Protein AF-A0A0A9EAF2-F1 (afdb_monomer_lite)

Structure (mmCIF, N/CA/C/O backbone):
data_AF-A0A0A9EAF2-F1
#
_entry.id   AF-A0A0A9EAF2-F1
#
loop_
_atom_site.group_PDB
_atom_site.id
_atom_site.type_symbol
_atom_site.label_atom_id
_atom_site.label_alt_id
_atom_site.label_comp_id
_atom_site.label_asym_id
_atom_site.label_entity_id
_atom_site.label_seq_id
_atom_site.pdbx_PDB_ins_code
_atom_site.Cartn_x
_atom_site.Cartn_y
_atom_site.Cartn_z
_atom_site.occupancy
_atom_site.B_iso_or_equiv
_atom_site.auth_seq_id
_atom_site.auth_comp_id
_atom_site.auth_asym_id
_atom_site.auth_atom_id
_atom_site.pdbx_PDB_model_num
ATOM 1 N N . MET A 1 1 ? -16.811 -10.939 3.574 1.00 62.53 1 MET A N 1
ATOM 2 C CA . MET A 1 1 ? -15.811 -9.917 3.177 1.00 62.53 1 MET A CA 1
ATOM 3 C C . MET A 1 1 ? -15.924 -8.583 3.926 1.00 62.53 1 MET A C 1
ATOM 5 O O . MET A 1 1 ? -15.018 -7.777 3.783 1.00 62.53 1 MET A O 1
ATOM 9 N N . ALA A 1 2 ? -16.962 -8.332 4.739 1.00 89.12 2 ALA A N 1
ATOM 10 C CA . ALA A 1 2 ? -17.107 -7.052 5.450 1.00 89.12 2 ALA A CA 1
ATOM 11 C C . ALA A 1 2 ? -15.928 -6.742 6.399 1.00 89.12 2 ALA A C 1
ATOM 13 O O . ALA A 1 2 ? -15.341 -5.673 6.297 1.00 89.12 2 ALA A O 1
ATOM 14 N N . THR A 1 3 ? -15.505 -7.710 7.223 1.00 94.94 3 THR A N 1
ATOM 15 C CA . THR A 1 3 ? -14.397 -7.546 8.185 1.00 94.94 3 THR A CA 1
ATOM 16 C C . THR A 1 3 ? -13.081 -7.128 7.528 1.00 94.94 3 THR A C 1
ATOM 18 O O . THR A 1 3 ? -12.414 -6.232 8.028 1.00 94.94 3 THR A O 1
ATOM 21 N N . ALA A 1 4 ? -12.739 -7.728 6.383 1.00 96.56 4 ALA A N 1
ATOM 22 C CA . ALA A 1 4 ? -11.518 -7.407 5.646 1.00 96.56 4 ALA A CA 1
ATOM 23 C C . ALA A 1 4 ? -11.484 -5.934 5.214 1.00 96.56 4 ALA A C 1
ATOM 25 O O . ALA A 1 4 ? -10.465 -5.271 5.361 1.00 96.56 4 ALA A O 1
ATOM 26 N N . LYS A 1 5 ? -12.607 -5.407 4.712 1.00 95.44 5 LYS A N 1
ATOM 27 C CA . LYS A 1 5 ? -12.720 -4.001 4.298 1.00 95.44 5 LYS A CA 1
ATOM 28 C C . LYS A 1 5 ? -12.670 -3.058 5.496 1.00 95.44 5 LYS A C 1
ATOM 30 O O . LYS A 1 5 ? -11.936 -2.079 5.459 1.00 95.44 5 LYS A O 1
ATOM 35 N N . THR A 1 6 ? -13.399 -3.376 6.566 1.00 96.12 6 THR A N 1
ATOM 36 C CA . THR A 1 6 ? -13.413 -2.558 7.787 1.00 96.12 6 THR A CA 1
ATOM 37 C C . THR A 1 6 ? -12.027 -2.462 8.418 1.00 96.12 6 THR A C 1
ATOM 39 O O . THR A 1 6 ? -11.574 -1.360 8.709 1.00 96.12 6 THR A O 1
ATOM 42 N N . ASN A 1 7 ? -11.325 -3.587 8.574 1.00 96.62 7 ASN A N 1
ATOM 43 C CA . ASN A 1 7 ? -9.971 -3.587 9.121 1.00 96.62 7 ASN A CA 1
ATOM 44 C C . ASN A 1 7 ? -9.010 -2.790 8.225 1.00 96.62 7 ASN A C 1
ATOM 46 O O . ASN A 1 7 ? -8.254 -1.976 8.745 1.00 96.62 7 ASN A O 1
ATOM 50 N N . THR A 1 8 ? -9.075 -2.957 6.894 1.00 96.06 8 THR A N 1
ATOM 51 C CA . THR A 1 8 ? -8.270 -2.154 5.953 1.00 96.06 8 THR A CA 1
ATOM 52 C C . THR A 1 8 ? -8.505 -0.657 6.138 1.00 96.06 8 THR A C 1
ATOM 54 O O . THR A 1 8 ? -7.537 0.089 6.219 1.00 96.06 8 THR A O 1
ATOM 57 N N . MET A 1 9 ? -9.762 -0.216 6.261 1.00 94.50 9 MET A N 1
ATOM 58 C CA . MET A 1 9 ? -10.075 1.200 6.492 1.00 94.50 9 MET A CA 1
ATOM 59 C C . MET A 1 9 ? -9.493 1.707 7.816 1.00 94.50 9 MET A C 1
ATOM 61 O O . MET A 1 9 ? -8.913 2.784 7.845 1.00 94.50 9 MET A O 1
ATOM 65 N N . ILE A 1 10 ? -9.586 0.928 8.899 1.00 93.88 10 ILE A N 1
ATOM 66 C CA . ILE A 1 10 ? -9.030 1.329 10.202 1.00 93.88 10 ILE A CA 1
ATOM 67 C C . ILE A 1 10 ? -7.503 1.452 10.135 1.00 93.88 10 ILE A C 1
ATOM 69 O O . ILE A 1 10 ? -6.955 2.442 10.613 1.00 93.88 10 ILE A O 1
ATOM 73 N N . TYR A 1 11 ? -6.813 0.478 9.534 1.00 93.00 11 TYR A N 1
ATOM 74 C CA . TYR A 1 11 ? -5.357 0.533 9.386 1.00 93.00 11 TYR A CA 1
ATOM 75 C C . TYR A 1 11 ? -4.914 1.695 8.490 1.00 93.00 11 TYR A C 1
ATOM 77 O O . TYR A 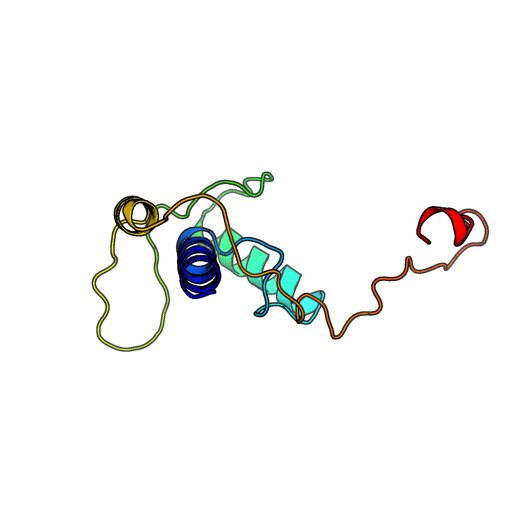1 11 ? -3.940 2.378 8.810 1.00 93.00 11 TYR A O 1
ATOM 85 N N . GLN A 1 12 ? -5.651 1.954 7.408 1.00 89.81 12 GLN A N 1
ATOM 86 C CA . GLN A 1 12 ? -5.397 3.087 6.526 1.00 89.81 12 GLN A CA 1
ATOM 87 C C . GLN A 1 12 ? -5.580 4.422 7.255 1.00 89.81 12 GLN A C 1
ATOM 89 O O . GLN A 1 12 ? -4.714 5.286 7.136 1.00 89.81 12 GLN A O 1
ATOM 94 N N . ASP A 1 13 ? -6.660 4.577 8.023 1.00 86.75 13 ASP A N 1
ATOM 95 C CA . ASP A 1 13 ? -6.918 5.791 8.796 1.00 86.75 13 ASP A CA 1
ATOM 96 C C . ASP A 1 13 ? -5.794 6.000 9.826 1.00 86.75 13 ASP A C 1
ATOM 98 O O . ASP A 1 13 ? -5.130 7.029 9.820 1.00 86.75 13 ASP A O 1
ATOM 102 N N . VAL A 1 14 ? -5.520 5.005 10.675 1.00 85.31 14 VAL A N 1
ATOM 103 C CA . VAL A 1 14 ? -4.615 5.156 11.829 1.00 85.31 14 VAL A CA 1
ATOM 104 C C . VAL A 1 14 ? -3.139 5.264 11.435 1.00 85.31 14 VAL A C 1
ATOM 106 O O . VAL A 1 14 ? -2.402 6.060 12.020 1.00 85.31 14 VAL A O 1
ATOM 109 N N . PHE A 1 15 ? -2.691 4.457 10.472 1.00 85.12 15 PHE A N 1
ATOM 110 C CA . PHE A 1 15 ? -1.267 4.331 10.146 1.00 85.12 15 PHE A CA 1
ATOM 111 C C . PHE A 1 15 ? -0.899 4.895 8.780 1.00 85.12 15 PHE A C 1
ATOM 113 O O . PHE A 1 15 ? 0.284 5.089 8.514 1.00 85.12 15 PHE A O 1
ATOM 120 N N . SER A 1 16 ? -1.873 5.105 7.888 1.00 85.62 16 SER A N 1
ATOM 121 C CA . SER A 1 16 ? -1.597 5.367 6.470 1.00 85.62 16 SER A CA 1
ATOM 122 C C . SER A 1 16 ? -0.602 4.358 5.866 1.00 85.62 16 SER A C 1
ATOM 124 O O . SER A 1 16 ? 0.280 4.719 5.086 1.00 85.62 16 SER A O 1
ATOM 126 N N . CYS A 1 17 ? -0.725 3.085 6.264 1.00 87.25 17 CYS A N 1
ATOM 127 C CA . CYS A 1 17 ? 0.220 2.019 5.938 1.00 87.25 17 CYS A CA 1
ATOM 128 C C . CYS A 1 17 ? 0.214 1.646 4.448 1.00 87.25 17 CYS A C 1
ATOM 130 O O . CYS A 1 17 ? -0.758 1.882 3.732 1.00 87.25 17 CYS A O 1
ATOM 132 N N . VAL A 1 18 ? 1.294 1.011 3.991 1.00 91.69 18 VAL A N 1
ATOM 133 C CA . VAL A 1 18 ? 1.435 0.475 2.627 1.00 91.69 18 VAL A CA 1
ATOM 134 C C . VAL A 1 18 ? 1.550 -1.057 2.657 1.00 91.69 18 VAL A C 1
ATOM 136 O O . VAL A 1 18 ? 2.045 -1.594 3.650 1.00 91.69 18 VAL A O 1
ATOM 139 N N . PRO A 1 19 ? 1.146 -1.774 1.590 1.00 93.94 19 PRO A N 1
ATOM 140 C CA . PRO A 1 19 ? 0.513 -1.272 0.361 1.00 93.94 19 PRO A CA 1
ATOM 141 C C . PRO A 1 19 ? -0.941 -0.805 0.583 1.00 93.94 19 PRO A C 1
ATOM 143 O O . PRO A 1 19 ? -1.610 -1.280 1.498 1.00 93.94 19 PRO A O 1
ATOM 146 N N . ASN A 1 20 ? -1.433 0.120 -0.251 1.00 93.69 20 ASN A N 1
ATOM 147 C CA . ASN A 1 20 ? -2.826 0.593 -0.239 1.00 93.69 20 ASN A CA 1
ATOM 148 C C . ASN A 1 20 ? -3.287 1.089 -1.624 1.00 93.69 20 ASN A C 1
ATOM 150 O O . ASN A 1 20 ? -2.465 1.455 -2.457 1.00 93.69 20 ASN A O 1
ATOM 154 N N . ASP A 1 21 ? -4.600 1.161 -1.846 1.00 95.50 21 ASP A N 1
ATOM 155 C CA . ASP A 1 21 ? -5.196 1.602 -3.122 1.00 95.50 21 ASP A CA 1
ATOM 156 C C . ASP A 1 21 ? -5.285 3.138 -3.264 1.00 95.50 21 ASP A C 1
ATOM 158 O O . ASP A 1 21 ? -6.015 3.646 -4.105 1.00 95.50 21 ASP A O 1
ATOM 162 N N . LEU A 1 22 ? -4.589 3.915 -2.423 1.00 93.62 22 LEU A N 1
ATOM 163 C CA . LEU A 1 22 ? -4.530 5.382 -2.539 1.00 93.62 22 LEU A CA 1
ATOM 164 C C . LEU A 1 22 ? -3.258 5.855 -3.254 1.00 93.62 22 LEU A C 1
ATOM 166 O O . LEU A 1 22 ? -3.166 7.014 -3.665 1.00 93.62 22 LEU A O 1
ATOM 170 N N . ILE A 1 23 ? -2.260 4.976 -3.382 1.00 94.38 23 ILE A N 1
ATOM 171 C CA . ILE A 1 23 ? -0.959 5.288 -3.971 1.00 94.38 23 ILE A CA 1
ATOM 172 C C . ILE A 1 23 ? -0.805 4.515 -5.275 1.00 94.38 23 ILE A C 1
ATOM 174 O O . ILE A 1 23 ? -0.500 3.326 -5.269 1.00 94.38 23 ILE A O 1
ATOM 178 N N . HIS A 1 24 ? -0.947 5.208 -6.401 1.00 96.69 24 HIS A N 1
ATOM 179 C CA . HIS A 1 24 ? -0.879 4.599 -7.730 1.00 96.69 24 HIS A CA 1
ATOM 180 C C . HIS A 1 24 ? 0.482 4.785 -8.415 1.00 96.69 24 HIS A C 1
ATOM 182 O O . HIS A 1 24 ? 0.776 4.071 -9.370 1.00 96.69 24 HIS A O 1
ATOM 188 N N . SER A 1 25 ? 1.331 5.704 -7.933 1.00 95.94 25 SER A N 1
ATOM 189 C CA . SER A 1 25 ? 2.646 6.010 -8.524 1.00 95.94 25 SER A CA 1
ATOM 190 C C . SER A 1 25 ? 3.760 6.218 -7.489 1.00 95.94 25 SER A C 1
ATOM 192 O O . SER A 1 25 ? 3.514 6.559 -6.328 1.00 95.94 25 SER A O 1
ATOM 194 N N . ARG A 1 26 ? 5.024 6.101 -7.924 1.00 92.62 26 ARG A N 1
ATOM 195 C CA . ARG A 1 26 ? 6.224 6.388 -7.112 1.00 92.62 26 ARG A CA 1
ATOM 196 C C . ARG A 1 26 ? 6.255 7.843 -6.643 1.00 92.62 26 ARG A C 1
ATOM 198 O O . ARG A 1 26 ? 6.789 8.130 -5.574 1.00 92.62 26 ARG A O 1
ATOM 205 N N . VAL A 1 27 ? 5.721 8.770 -7.443 1.00 92.94 27 VAL A N 1
ATOM 206 C CA . VAL A 1 27 ? 5.626 10.195 -7.080 1.00 92.94 27 VAL A CA 1
ATOM 207 C C . VAL A 1 27 ? 4.666 10.376 -5.907 1.00 92.94 27 VAL A C 1
ATOM 209 O O . VAL A 1 27 ? 5.057 10.976 -4.907 1.00 92.94 27 VAL A O 1
ATOM 212 N N . GLN A 1 28 ? 3.459 9.809 -6.002 1.00 92.25 28 GLN A N 1
ATOM 213 C CA . GLN A 1 28 ? 2.464 9.850 -4.926 1.00 92.25 28 GLN 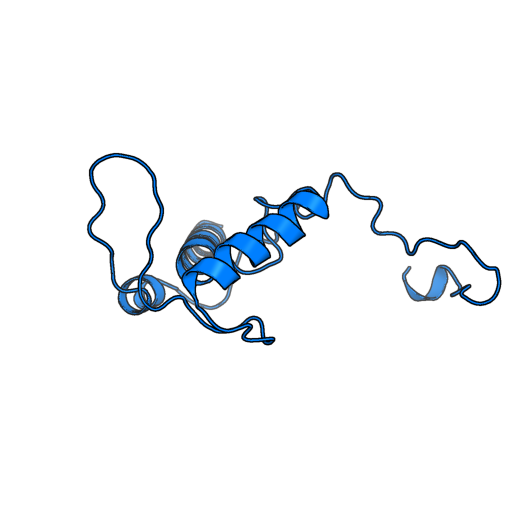A CA 1
ATOM 214 C C . GLN A 1 28 ? 2.985 9.190 -3.650 1.00 92.25 28 GLN A C 1
ATOM 216 O O . GLN A 1 28 ? 2.822 9.755 -2.573 1.00 92.25 28 GLN A O 1
ATOM 221 N N . PHE A 1 29 ? 3.686 8.057 -3.778 1.00 90.62 29 PHE A N 1
ATOM 222 C CA . PHE A 1 29 ? 4.341 7.398 -2.651 1.00 90.62 29 PHE A CA 1
ATOM 223 C C . PHE A 1 29 ? 5.305 8.363 -1.948 1.00 90.62 29 PHE A C 1
ATOM 225 O O . PHE A 1 29 ? 5.149 8.653 -0.771 1.00 90.62 29 PHE A O 1
ATOM 232 N N . ARG A 1 30 ? 6.263 8.971 -2.662 1.00 87.69 30 ARG A N 1
ATOM 233 C CA . ARG A 1 30 ? 7.200 9.929 -2.037 1.00 87.69 30 ARG A CA 1
ATOM 234 C C . ARG A 1 30 ? 6.493 11.124 -1.390 1.00 87.69 30 ARG A C 1
ATOM 236 O O . ARG A 1 30 ? 6.924 11.579 -0.333 1.00 87.69 30 ARG A O 1
ATOM 243 N N . GLN A 1 31 ? 5.431 11.632 -2.016 1.00 85.81 31 GLN A N 1
ATOM 244 C CA . GLN A 1 31 ? 4.650 12.750 -1.487 1.00 85.81 31 GLN A CA 1
ATOM 245 C C . GLN A 1 31 ? 3.917 12.385 -0.192 1.00 85.81 31 GLN A C 1
ATOM 247 O O . GLN A 1 31 ? 3.943 13.184 0.743 1.00 85.81 31 GLN A O 1
ATOM 252 N N . SER A 1 32 ? 3.329 11.187 -0.095 1.00 81.56 32 SER A N 1
ATOM 253 C CA . SER A 1 32 ? 2.646 10.750 1.129 1.00 81.56 32 SER A CA 1
ATOM 254 C C . SER A 1 32 ? 3.615 10.659 2.313 1.00 81.56 32 SER A C 1
ATOM 256 O O . SER A 1 32 ? 3.279 11.093 3.413 1.00 81.56 32 SER A O 1
ATOM 258 N N . PHE A 1 33 ? 4.853 10.202 2.088 1.00 75.31 33 PHE A N 1
ATOM 259 C CA . PHE A 1 33 ? 5.889 10.178 3.132 1.00 75.31 33 PHE A CA 1
ATOM 260 C C . PHE A 1 33 ? 6.410 11.562 3.515 1.00 75.31 33 PHE A C 1
ATOM 262 O O . PHE A 1 33 ? 6.717 11.783 4.685 1.00 75.31 33 PHE A O 1
ATOM 269 N N . ALA A 1 34 ? 6.520 12.494 2.565 1.00 76.75 34 ALA A N 1
ATOM 270 C CA . ALA A 1 34 ? 6.905 13.871 2.875 1.00 76.75 34 ALA A CA 1
ATOM 271 C C . ALA A 1 34 ? 5.861 14.532 3.789 1.00 76.75 34 ALA A C 1
ATOM 273 O O . ALA A 1 34 ? 6.207 15.043 4.849 1.00 76.75 34 ALA A O 1
ATOM 274 N N . GLN A 1 35 ? 4.577 14.397 3.442 1.00 70.31 35 GLN A N 1
ATOM 275 C CA . GLN A 1 35 ? 3.472 14.911 4.254 1.00 70.31 35 GLN A CA 1
ATOM 276 C C . GLN A 1 35 ? 3.425 14.276 5.651 1.00 70.31 35 GLN A C 1
ATOM 278 O O . GLN A 1 35 ? 3.115 14.959 6.624 1.00 70.31 35 GLN A O 1
ATOM 283 N N . LEU A 1 36 ? 3.744 12.983 5.767 1.00 66.81 36 LEU A N 1
ATOM 284 C CA . LEU A 1 36 ? 3.816 12.295 7.056 1.00 66.81 36 LEU A CA 1
ATOM 285 C C . LEU A 1 36 ? 5.009 12.775 7.899 1.00 66.81 36 LEU A C 1
ATOM 287 O O . LEU A 1 36 ? 4.854 13.053 9.087 1.00 66.81 36 LEU A O 1
ATOM 291 N N . ARG A 1 37 ? 6.190 12.926 7.285 1.00 66.19 37 ARG A N 1
ATOM 292 C CA . ARG A 1 37 ? 7.387 13.471 7.945 1.00 66.19 37 ARG A CA 1
ATOM 293 C C . ARG A 1 37 ? 7.148 14.862 8.514 1.00 66.19 37 ARG A C 1
ATOM 295 O O . ARG A 1 37 ? 7.552 15.116 9.645 1.00 66.19 37 ARG A O 1
ATOM 302 N N . ASP A 1 38 ? 6.508 15.736 7.744 1.00 65.31 38 ASP A N 1
ATOM 303 C CA . ASP A 1 38 ? 6.240 17.114 8.160 1.00 65.31 38 ASP A CA 1
ATOM 304 C C . ASP A 1 38 ? 5.302 17.166 9.377 1.00 65.31 38 ASP A C 1
ATOM 306 O O . ASP A 1 38 ? 5.415 18.065 10.207 1.00 65.31 38 ASP A O 1
ATOM 310 N N . LYS A 1 39 ? 4.417 16.170 9.523 1.00 64.44 39 LYS A N 1
ATOM 311 C CA . LYS A 1 39 ? 3.500 16.045 10.666 1.00 64.44 39 LYS A CA 1
ATOM 312 C C . LYS A 1 39 ? 4.134 15.398 11.902 1.00 64.44 39 LYS A C 1
ATOM 314 O O . LYS A 1 39 ? 3.761 15.756 13.013 1.00 64.44 39 LYS A O 1
ATOM 319 N N . ILE A 1 40 ? 5.055 14.446 11.728 1.00 61.94 40 ILE A N 1
ATOM 320 C CA . ILE A 1 40 ? 5.593 13.610 12.823 1.00 61.94 40 ILE A CA 1
ATOM 321 C C . ILE A 1 40 ? 6.970 14.098 13.322 1.00 61.94 40 ILE A C 1
ATOM 323 O O . ILE A 1 40 ? 7.421 13.699 14.393 1.00 61.94 40 ILE A O 1
ATOM 327 N N . GLY A 1 41 ? 7.655 14.996 12.602 1.00 52.75 41 GLY A N 1
ATOM 328 C CA . GLY A 1 41 ? 8.888 15.660 13.063 1.00 52.75 41 GLY A CA 1
ATOM 329 C C . GLY A 1 41 ? 10.143 14.771 13.120 1.00 52.75 41 GLY A C 1
ATOM 330 O O . GLY A 1 41 ? 11.261 15.285 13.157 1.00 52.75 41 GLY A O 1
ATOM 331 N N . HIS A 1 42 ? 9.989 13.446 13.042 1.00 52.59 42 HIS A N 1
ATOM 332 C CA . HIS A 1 42 ? 11.073 12.472 12.956 1.00 52.59 42 HIS A CA 1
ATOM 333 C C . HIS A 1 42 ? 10.812 11.453 11.842 1.00 52.59 42 HIS A C 1
ATOM 335 O O . HIS A 1 42 ? 9.688 11.002 11.627 1.00 52.59 42 HIS A O 1
ATOM 341 N N . THR A 1 43 ? 11.867 11.071 11.118 1.00 46.00 43 THR A N 1
ATOM 342 C CA . THR A 1 43 ? 11.832 9.929 10.199 1.00 46.00 43 THR A CA 1
ATOM 343 C C . THR A 1 43 ? 11.887 8.654 11.022 1.00 46.00 43 THR A C 1
ATOM 345 O O . THR A 1 43 ? 12.972 8.107 11.227 1.00 46.00 43 THR A O 1
ATOM 348 N N . THR A 1 44 ? 10.753 8.172 11.522 1.00 46.78 44 THR A N 1
ATOM 349 C CA . THR A 1 44 ? 10.713 6.795 12.015 1.00 46.78 44 THR A CA 1
ATOM 350 C C . THR A 1 44 ? 10.791 5.891 10.793 1.00 46.78 44 THR A C 1
ATOM 352 O O . THR A 1 44 ? 9.813 5.645 10.097 1.00 46.78 44 THR A O 1
ATOM 355 N N . ILE A 1 45 ? 12.016 5.473 10.501 1.00 46.38 45 ILE A N 1
ATOM 356 C CA . ILE A 1 45 ? 12.453 4.547 9.449 1.00 46.38 45 ILE A CA 1
ATOM 357 C C . ILE A 1 45 ? 11.931 3.116 9.661 1.00 46.38 45 ILE A C 1
ATOM 359 O O . ILE A 1 45 ? 12.508 2.167 9.144 1.00 46.38 45 ILE A O 1
ATOM 363 N N . ASP A 1 46 ? 10.824 2.950 10.379 1.00 49.19 46 ASP A N 1
ATOM 364 C CA . ASP A 1 46 ? 10.163 1.664 10.511 1.00 49.19 46 ASP A CA 1
ATOM 365 C C . ASP A 1 46 ? 8.646 1.861 10.507 1.00 49.19 46 ASP A C 1
ATOM 367 O O . ASP A 1 46 ? 8.092 2.653 11.272 1.00 49.19 46 ASP A O 1
ATOM 371 N N . LEU A 1 47 ? 7.992 1.176 9.573 1.00 52.81 47 LEU A N 1
ATOM 372 C CA . LEU A 1 47 ? 6.638 1.397 9.050 1.00 52.81 47 LEU A CA 1
ATOM 373 C C . LEU A 1 47 ? 5.485 1.128 10.049 1.00 52.81 47 LEU A C 1
ATOM 375 O O . LEU A 1 47 ? 4.354 0.886 9.635 1.00 52.81 47 LEU A O 1
ATOM 379 N N . GLY A 1 48 ? 5.746 1.134 11.357 1.00 51.59 48 GLY A N 1
ATOM 380 C CA . GLY A 1 48 ? 4.834 0.606 12.377 1.00 51.59 48 GLY A CA 1
ATOM 381 C C . GLY A 1 48 ? 4.276 1.604 13.393 1.00 51.59 48 GLY A C 1
ATOM 382 O O . GLY A 1 48 ? 3.613 1.168 14.332 1.00 51.59 48 GLY A O 1
ATOM 383 N N . VAL A 1 49 ? 4.540 2.910 13.275 1.00 57.38 49 VAL A N 1
ATOM 384 C CA . VAL A 1 49 ? 4.162 3.881 14.323 1.00 57.38 49 VAL A CA 1
ATOM 385 C C . VAL A 1 49 ? 2.932 4.696 13.917 1.00 57.38 49 VAL A C 1
ATOM 387 O O . VAL A 1 49 ? 2.965 5.427 12.931 1.00 57.38 49 VAL A O 1
ATOM 390 N N . ALA A 1 50 ? 1.846 4.563 14.688 1.00 54.16 50 ALA A N 1
ATOM 391 C CA . ALA A 1 50 ? 0.624 5.356 14.536 1.00 54.16 50 ALA A CA 1
ATOM 392 C C . ALA A 1 50 ? 0.891 6.839 14.828 1.00 54.16 50 ALA A C 1
ATOM 394 O O . ALA A 1 50 ? 1.624 7.168 15.763 1.00 54.16 50 ALA A O 1
ATOM 395 N N . GLN A 1 51 ? 0.250 7.736 14.075 1.00 55.56 51 GLN A N 1
ATOM 396 C CA . GLN A 1 51 ? 0.251 9.163 14.396 1.00 55.56 51 GLN A CA 1
ATOM 397 C C . GLN A 1 51 ? -0.537 9.385 15.698 1.00 55.56 51 GLN A C 1
ATOM 399 O O . GLN A 1 51 ? -1.662 8.914 15.806 1.00 55.56 51 GLN A O 1
ATOM 404 N N . GLU A 1 52 ? 0.021 10.124 16.664 1.00 53.59 52 GLU A N 1
ATOM 405 C CA . GLU A 1 52 ? -0.600 10.360 17.986 1.00 53.59 52 GLU A CA 1
ATOM 406 C C . GLU A 1 52 ? -1.942 11.115 17.893 1.00 53.59 52 GLU A C 1
ATOM 408 O O . GLU A 1 52 ? -2.807 10.980 18.752 1.00 53.59 52 GLU A O 1
ATOM 413 N N . LYS A 1 53 ? -2.156 11.879 16.814 1.00 54.84 53 LYS A N 1
ATOM 414 C CA . LYS A 1 53 ? -3.383 12.648 16.595 1.00 54.84 53 LYS A CA 1
ATOM 415 C C . LYS A 1 53 ? -3.757 12.680 15.118 1.00 54.84 53 LY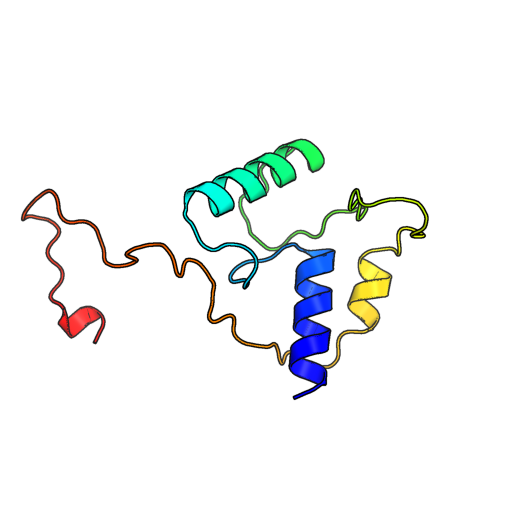S A C 1
ATOM 417 O O . LYS A 1 53 ? -3.077 13.325 14.326 1.00 54.84 53 LYS A O 1
ATOM 422 N N . LEU A 1 54 ? -4.824 11.977 14.744 1.00 50.75 54 LEU A N 1
ATOM 423 C CA . LEU A 1 54 ? -5.336 11.898 13.374 1.00 50.75 54 LEU A CA 1
ATOM 424 C C . LEU A 1 54 ? -5.903 13.259 12.923 1.00 50.75 54 LEU A C 1
ATOM 426 O O . LEU A 1 54 ? -7.059 13.571 13.195 1.00 50.75 54 LEU A O 1
ATOM 430 N N . GLU A 1 55 ? -5.107 14.077 12.234 1.00 44.38 55 GLU A N 1
ATOM 431 C CA . GLU A 1 55 ? -5.603 15.293 11.572 1.00 44.38 55 GLU A CA 1
ATOM 432 C C . GLU A 1 55 ? -5.683 15.069 10.055 1.00 44.38 55 GLU A C 1
ATOM 434 O O . GLU A 1 55 ? -4.739 15.318 9.290 1.00 44.38 55 GLU A O 1
ATOM 439 N N . THR A 1 56 ? -6.834 14.553 9.621 1.00 41.75 56 THR A N 1
ATOM 440 C CA . THR A 1 56 ? -7.288 14.610 8.229 1.00 41.75 56 THR A CA 1
ATOM 441 C C . THR A 1 56 ? -7.975 15.951 7.998 1.00 41.75 56 THR A C 1
ATOM 443 O O . THR A 1 56 ? -9.070 16.185 8.502 1.00 41.75 56 THR A O 1
ATOM 446 N N . TYR A 1 57 ? -7.337 16.834 7.229 1.00 42.03 57 TYR A N 1
ATOM 447 C CA . TYR A 1 57 ? -7.987 18.034 6.705 1.00 42.03 57 TYR A CA 1
ATOM 448 C C . TYR A 1 57 ? -8.971 17.625 5.602 1.00 42.03 57 TYR A C 1
ATOM 450 O O . TYR A 1 57 ? -8.587 17.487 4.444 1.00 42.03 57 TYR A O 1
ATOM 458 N N . GLN A 1 58 ? -10.232 17.428 5.982 1.00 37.06 58 GLN A N 1
ATOM 459 C CA . GLN A 1 58 ? -11.391 17.752 5.155 1.00 37.06 58 GLN A CA 1
ATOM 460 C C . GLN A 1 58 ? -12.472 18.344 6.066 1.00 37.06 58 GLN A C 1
ATOM 462 O O . GLN A 1 58 ? -12.844 17.751 7.073 1.00 37.06 58 GLN A O 1
ATOM 467 N N . ASP A 1 59 ? -12.876 19.552 5.693 1.00 36.12 59 ASP A N 1
ATOM 468 C CA . ASP A 1 59 ? -14.100 20.287 6.007 1.00 36.12 59 ASP A CA 1
ATOM 469 C C . ASP A 1 59 ? -14.976 19.815 7.196 1.00 36.12 59 ASP A C 1
ATOM 471 O O . ASP A 1 59 ? -15.723 18.841 7.126 1.00 36.12 59 ASP A O 1
ATOM 475 N N . GLY A 1 60 ? -14.957 20.613 8.266 1.00 37.28 60 GLY A N 1
ATOM 476 C CA . GLY A 1 60 ? -16.189 21.033 8.943 1.00 37.28 60 GLY A CA 1
ATOM 477 C C . GLY A 1 60 ? -16.646 20.293 10.198 1.00 37.28 60 GLY A C 1
ATOM 478 O O . GLY A 1 60 ? -17.136 20.957 11.108 1.00 37.28 60 GLY A O 1
ATOM 479 N N . ASP A 1 61 ? -16.498 18.976 10.311 1.00 39.78 61 ASP A N 1
ATOM 480 C CA . ASP A 1 61 ? -17.007 18.258 11.491 1.00 39.78 61 ASP A CA 1
ATOM 481 C C . ASP A 1 61 ? -16.373 16.879 11.601 1.00 39.78 61 ASP A C 1
ATOM 483 O O . ASP A 1 61 ? -16.821 15.968 10.923 1.00 39.78 61 ASP A O 1
ATOM 487 N N . LEU A 1 62 ? -15.331 16.697 12.418 1.00 42.69 62 LEU A N 1
ATOM 488 C CA . LEU A 1 62 ? -14.883 15.356 12.807 1.00 42.69 62 LEU A CA 1
ATOM 489 C C . LEU A 1 62 ? -14.040 15.434 14.080 1.00 42.69 62 LEU A C 1
ATOM 491 O O . LEU A 1 62 ? -12.856 15.763 14.089 1.00 42.69 62 LEU A O 1
ATOM 495 N N . LYS A 1 63 ? -14.710 15.112 15.185 1.00 48.69 63 LYS A N 1
ATOM 496 C CA . LYS A 1 63 ? -14.142 14.767 16.487 1.00 48.69 63 LYS A CA 1
ATOM 497 C C . LYS A 1 63 ? -12.969 13.804 16.260 1.00 48.69 63 LYS A C 1
ATOM 499 O O . LYS A 1 63 ? -13.200 12.657 15.888 1.00 48.69 63 LYS A O 1
ATOM 504 N N . GLY A 1 64 ? -11.734 14.277 16.434 1.00 56.50 64 GLY A N 1
ATOM 505 C CA . GLY A 1 64 ? -10.538 13.444 16.326 1.00 56.50 64 GLY A CA 1
ATOM 506 C C . GLY A 1 64 ? -10.642 12.299 17.324 1.00 56.50 64 GLY A C 1
ATOM 507 O O . GLY A 1 64 ? -10.438 12.498 18.518 1.00 56.50 64 GLY A O 1
ATOM 508 N N . THR A 1 65 ? -11.064 11.127 16.854 1.00 65.00 65 THR A N 1
ATOM 509 C CA . THR A 1 65 ? -11.068 9.914 17.666 1.00 65.00 65 THR A CA 1
ATOM 510 C C . THR A 1 65 ? -9.629 9.518 17.904 1.00 65.00 65 THR A C 1
ATOM 512 O O . THR A 1 65 ? -8.842 9.498 16.954 1.00 65.00 65 THR A O 1
ATOM 515 N N . ASP A 1 66 ? -9.308 9.206 19.155 1.00 82.19 66 ASP A N 1
ATOM 516 C CA . ASP A 1 66 ? -7.996 8.700 19.513 1.00 82.19 66 ASP A CA 1
ATOM 517 C C . ASP A 1 66 ? -7.657 7.479 18.630 1.00 82.19 66 ASP A C 1
ATOM 519 O O . ASP A 1 66 ? -8.517 6.609 18.418 1.00 82.19 66 ASP A O 1
ATOM 523 N N . PRO A 1 67 ? -6.443 7.406 18.061 1.00 83.00 67 PRO A N 1
ATOM 524 C CA . PRO A 1 67 ? -6.031 6.284 17.227 1.00 83.00 67 PRO A CA 1
ATOM 525 C C . PRO A 1 67 ? -6.245 4.925 17.906 1.00 83.00 67 PRO A C 1
ATOM 527 O O . PRO A 1 67 ? -6.623 3.960 17.241 1.00 83.00 67 PRO A O 1
ATOM 530 N N . MET A 1 68 ? -6.065 4.842 19.228 1.00 86.75 68 MET A N 1
ATOM 531 C CA . MET A 1 68 ? -6.255 3.606 19.982 1.00 86.75 68 MET A CA 1
ATOM 532 C C . MET A 1 68 ? -7.728 3.199 20.052 1.00 86.75 68 MET A C 1
ATOM 534 O O . MET A 1 68 ? -8.037 2.018 19.893 1.00 86.75 68 MET A O 1
ATOM 538 N N . ASP A 1 69 ? -8.647 4.155 20.202 1.00 89.62 69 ASP A N 1
ATOM 539 C CA . ASP A 1 69 ? -10.094 3.891 20.176 1.00 89.62 69 ASP A CA 1
ATOM 540 C C . ASP A 1 69 ? -10.534 3.332 18.816 1.00 89.62 69 ASP A C 1
ATOM 542 O O . ASP A 1 69 ? -11.340 2.402 18.734 1.00 89.62 69 ASP A O 1
ATOM 546 N N . ARG A 1 70 ? -9.956 3.853 17.725 1.00 87.25 70 ARG A N 1
ATOM 547 C CA . ARG A 1 70 ? -10.169 3.311 16.376 1.00 87.25 70 ARG A CA 1
ATOM 548 C C . ARG A 1 70 ? -9.651 1.879 16.252 1.00 87.25 70 ARG A C 1
ATOM 550 O O . ARG A 1 70 ? -10.341 1.041 15.672 1.00 87.25 70 ARG A O 1
ATOM 557 N N . LEU A 1 71 ? -8.480 1.577 16.816 1.00 91.50 71 LEU A N 1
ATOM 558 C CA . LEU A 1 71 ? -7.885 0.237 16.770 1.00 91.50 71 LEU A CA 1
ATOM 559 C C . LEU A 1 71 ? -8.690 -0.813 17.545 1.00 91.50 71 LEU A C 1
ATOM 561 O O . LEU A 1 71 ? -8.715 -1.972 17.134 1.00 91.50 71 LEU A O 1
ATOM 565 N N . GLN A 1 72 ? -9.410 -0.428 18.603 1.00 93.81 72 GLN A N 1
ATOM 566 C CA . GLN A 1 72 ? -10.284 -1.348 19.348 1.00 93.81 72 GLN A CA 1
ATOM 567 C C . GLN A 1 72 ? -11.418 -1.943 18.492 1.00 93.81 72 GLN A C 1
ATOM 569 O O . GLN A 1 72 ? -11.978 -2.985 18.841 1.00 93.81 72 GLN A O 1
ATOM 574 N N . LEU A 1 73 ? -11.758 -1.310 17.363 1.00 93.31 73 LEU A N 1
ATOM 575 C CA . LEU A 1 73 ? -12.787 -1.789 16.438 1.00 93.31 73 LEU A CA 1
ATOM 576 C C . LEU A 1 73 ? -12.299 -2.920 15.519 1.00 93.31 73 LEU A C 1
ATOM 578 O O . LEU A 1 73 ? -13.126 -3.604 14.909 1.00 93.31 73 LEU A O 1
ATOM 582 N N . VAL A 1 74 ? -10.983 -3.137 15.416 1.00 95.88 74 VAL A N 1
ATOM 583 C CA . VAL A 1 74 ? -10.400 -4.193 14.579 1.00 95.88 74 VAL A CA 1
ATOM 584 C C . VAL A 1 74 ? -10.798 -5.568 15.116 1.00 95.88 74 VAL A C 1
ATOM 586 O O . VAL A 1 74 ? -10.726 -5.852 16.313 1.00 95.88 74 VAL A O 1
ATOM 589 N N . ARG A 1 75 ? -11.214 -6.463 14.214 1.00 96.62 75 ARG A N 1
ATOM 590 C CA . ARG A 1 75 ? -11.557 -7.852 14.555 1.00 96.62 75 ARG A CA 1
ATOM 591 C C . ARG A 1 75 ? -10.721 -8.824 13.734 1.00 96.62 75 ARG A C 1
ATOM 593 O O . ARG A 1 75 ? -10.869 -8.904 12.514 1.00 96.62 75 ARG A O 1
ATOM 600 N N . GLY A 1 76 ? -9.877 -9.596 14.419 1.00 96.50 76 GLY A N 1
ATOM 601 C CA . GLY A 1 76 ? -8.908 -10.487 13.780 1.00 96.50 76 GLY A CA 1
ATOM 602 C C . GLY A 1 76 ? -7.856 -9.714 12.980 1.00 96.50 76 GLY A C 1
ATOM 603 O O . GLY A 1 76 ? -7.642 -8.530 13.213 1.00 96.50 76 GLY A O 1
ATOM 604 N N . HIS A 1 77 ? -7.217 -10.388 12.023 1.00 95.88 77 HIS A N 1
ATOM 605 C CA . HIS A 1 77 ? -6.119 -9.817 11.225 1.00 95.88 77 HIS A CA 1
ATOM 606 C C . HIS A 1 77 ? -6.401 -9.803 9.720 1.00 95.88 77 HIS A C 1
ATOM 608 O O . HIS A 1 77 ? -5.536 -9.456 8.923 1.00 95.88 77 HIS A O 1
ATOM 614 N N . LEU A 1 78 ? -7.607 -10.208 9.311 1.00 97.44 78 LEU A N 1
ATOM 615 C CA . LEU A 1 78 ? -7.967 -10.235 7.901 1.00 97.44 78 LEU A CA 1
ATOM 616 C C . LEU A 1 78 ? -8.128 -8.805 7.380 1.00 97.44 78 LEU A C 1
ATOM 618 O O . LEU A 1 78 ? -8.880 -8.022 7.960 1.00 97.44 78 LEU A O 1
ATOM 622 N N . VAL A 1 79 ? -7.473 -8.509 6.263 1.00 97.00 79 VAL A N 1
ATOM 623 C CA . VAL A 1 79 ? -7.536 -7.234 5.541 1.00 97.00 79 VAL A CA 1
ATOM 624 C C . VAL A 1 79 ? -7.771 -7.498 4.054 1.00 97.00 79 VAL A C 1
ATOM 626 O O . VAL A 1 79 ? -7.513 -8.595 3.557 1.00 97.00 79 VAL A O 1
ATOM 629 N N . SER A 1 80 ? -8.314 -6.510 3.351 1.00 97.19 80 SER A N 1
ATOM 630 C CA . SER A 1 80 ? -8.422 -6.536 1.890 1.00 97.19 80 SER A CA 1
ATOM 631 C C . SER A 1 80 ? -7.043 -6.330 1.276 1.00 97.19 80 SER A C 1
ATOM 633 O O . SER A 1 80 ? -6.315 -5.432 1.694 1.00 97.19 80 SER A O 1
ATOM 635 N N . PHE A 1 81 ? -6.694 -7.165 0.300 1.00 97.19 81 PHE A N 1
ATOM 636 C CA . PHE A 1 81 ? -5.451 -7.018 -0.445 1.00 97.19 81 PHE A CA 1
ATOM 637 C C . PHE A 1 81 ? -5.607 -5.888 -1.479 1.00 97.19 81 PHE A C 1
ATOM 639 O O . PHE A 1 81 ? -6.554 -5.960 -2.268 1.00 97.19 81 PHE A O 1
ATOM 646 N N . PRO A 1 82 ? -4.733 -4.868 -1.477 1.00 96.38 82 PRO A N 1
ATOM 647 C CA . PRO A 1 82 ? -4.816 -3.748 -2.411 1.00 96.38 82 PRO A CA 1
ATOM 648 C C . PRO A 1 82 ? -4.382 -4.183 -3.813 1.00 96.38 82 PRO A C 1
ATOM 650 O O . PRO A 1 82 ? -3.348 -4.834 -3.976 1.00 96.38 82 PRO A O 1
ATOM 653 N N . LEU A 1 83 ? -5.178 -3.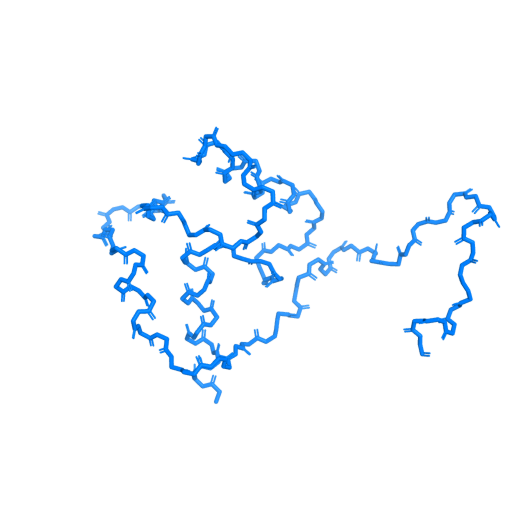838 -4.822 1.00 97.06 83 LEU A N 1
ATOM 654 C CA . LEU A 1 83 ? -4.936 -4.199 -6.225 1.00 97.06 83 LEU A CA 1
ATOM 655 C C . LEU A 1 83 ? -4.464 -3.012 -7.069 1.00 97.06 83 LEU A C 1
ATOM 657 O O . LEU A 1 83 ? -3.858 -3.222 -8.11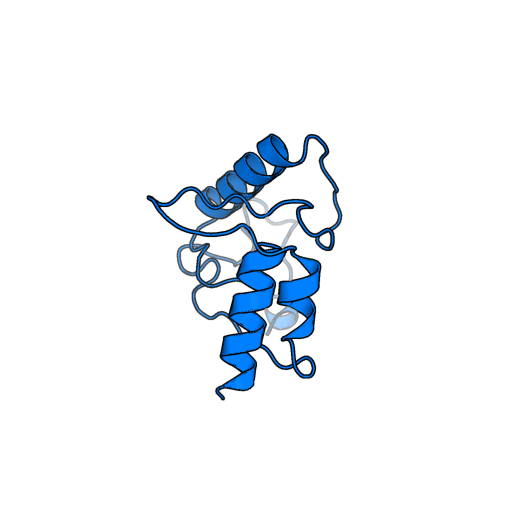7 1.00 97.06 83 LEU A O 1
ATOM 661 N N . ASP A 1 84 ? -4.692 -1.788 -6.596 1.00 97.81 84 ASP A N 1
ATOM 662 C CA . ASP A 1 84 ? -4.376 -0.555 -7.314 1.00 97.81 84 ASP A CA 1
ATOM 663 C C . ASP A 1 84 ? -3.064 0.082 -6.822 1.00 97.81 84 ASP A C 1
ATOM 665 O O . ASP A 1 84 ? -2.590 1.076 -7.378 1.00 97.81 84 ASP A O 1
ATOM 669 N N . PHE A 1 85 ? -2.418 -0.512 -5.813 1.00 96.69 85 PHE A N 1
ATOM 670 C CA . PHE A 1 85 ? -1.130 -0.041 -5.315 1.00 96.69 85 PHE A CA 1
ATOM 671 C C . PHE A 1 85 ? -0.055 -0.062 -6.414 1.00 96.69 85 PHE A C 1
ATOM 673 O O . PHE A 1 85 ? 0.276 -1.107 -6.972 1.00 96.69 85 PHE A O 1
ATOM 680 N N . MET A 1 86 ? 0.524 1.109 -6.692 1.00 96.25 86 MET A N 1
ATOM 681 C CA . MET A 1 86 ? 1.539 1.341 -7.726 1.00 96.25 86 MET A CA 1
ATOM 682 C C . MET A 1 86 ? 1.132 0.886 -9.141 1.00 96.25 86 MET A C 1
ATOM 684 O O . MET A 1 86 ? 1.998 0.631 -9.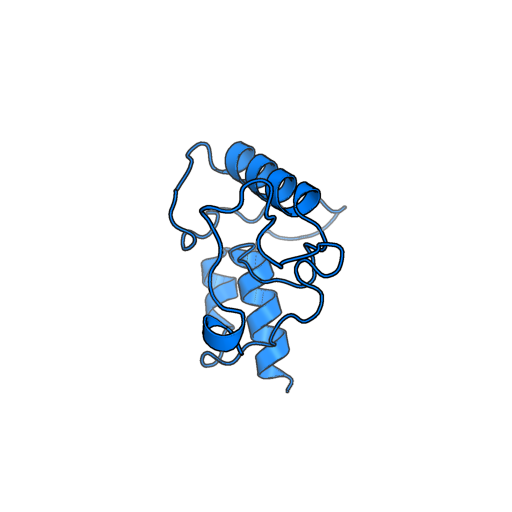978 1.00 96.25 86 MET A O 1
ATOM 688 N N . CYS A 1 87 ? -0.168 0.812 -9.440 1.00 96.75 87 CYS A N 1
ATOM 689 C CA . CYS A 1 87 ? -0.670 0.291 -10.716 1.00 96.75 87 CYS A CA 1
ATOM 690 C C . CYS A 1 87 ? -0.273 1.124 -11.953 1.00 96.75 87 CYS A C 1
ATOM 692 O O . CYS A 1 87 ? -0.410 0.647 -13.079 1.00 96.75 87 CYS A O 1
ATOM 694 N N . GLN A 1 88 ? 0.234 2.350 -11.770 1.00 97.69 88 GLN A N 1
ATOM 695 C CA . GLN A 1 88 ? 0.725 3.217 -12.852 1.00 97.69 88 GLN A CA 1
ATOM 696 C C . GLN A 1 88 ? 2.233 3.076 -13.107 1.00 97.69 88 GLN A C 1
ATOM 698 O O . GLN A 1 88 ? 2.786 3.797 -13.936 1.00 97.69 88 GLN A O 1
ATOM 703 N N . GLU A 1 89 ? 2.915 2.183 -12.393 1.00 93.81 89 GLU A N 1
ATOM 704 C CA . GLU A 1 89 ? 4.359 1.996 -12.484 1.00 93.81 89 GLU A CA 1
ATOM 705 C C . GLU A 1 89 ? 4.699 0.651 -13.119 1.00 93.81 89 GLU A C 1
ATOM 707 O O . GLU A 1 89 ? 4.063 -0.369 -12.861 1.00 93.81 89 GLU A O 1
ATOM 712 N N . ASP A 1 90 ? 5.785 0.626 -13.888 1.00 91.06 90 ASP A N 1
ATOM 713 C CA . ASP A 1 90 ? 6.458 -0.631 -14.183 1.00 91.06 90 ASP A CA 1
ATOM 714 C C . ASP A 1 90 ? 7.297 -1.037 -12.964 1.00 91.06 90 ASP A C 1
ATOM 716 O O . ASP A 1 90 ? 8.315 -0.408 -12.641 1.00 91.06 90 ASP A O 1
ATOM 720 N N . LEU A 1 91 ? 6.815 -2.054 -12.246 1.00 88.00 91 LEU A N 1
ATOM 721 C CA . LEU A 1 91 ? 7.446 -2.591 -11.039 1.00 88.00 91 LEU A CA 1
ATOM 722 C C . LEU A 1 91 ? 8.578 -3.576 -11.336 1.00 88.00 91 LEU A C 1
ATOM 724 O O . LEU A 1 91 ? 9.259 -4.014 -10.407 1.00 88.00 91 LEU A O 1
ATOM 728 N N . ARG A 1 92 ? 8.804 -3.922 -12.609 1.00 83.19 92 ARG A N 1
ATOM 729 C CA . ARG A 1 92 ? 9.972 -4.716 -12.989 1.00 83.19 92 ARG A CA 1
ATOM 730 C C . ARG A 1 92 ? 11.243 -3.932 -12.640 1.00 83.19 92 ARG A C 1
ATOM 732 O O . ARG A 1 92 ? 11.263 -2.706 -12.788 1.00 83.19 92 ARG A O 1
ATOM 739 N N . PRO A 1 93 ? 12.311 -4.604 -12.186 1.00 76.31 93 PRO A N 1
ATOM 740 C CA . PRO A 1 93 ? 13.602 -3.953 -12.016 1.00 76.31 93 PRO A CA 1
ATOM 741 C C . PRO A 1 93 ? 14.015 -3.245 -13.314 1.00 76.31 93 PRO A C 1
ATOM 743 O O . PRO A 1 93 ? 13.915 -3.814 -14.399 1.00 76.31 93 PRO A O 1
ATOM 746 N N . TYR A 1 94 ? 14.443 -1.987 -13.210 1.00 70.12 94 TYR A N 1
ATOM 747 C CA . TYR A 1 94 ? 14.979 -1.252 -14.352 1.00 70.12 94 TYR A CA 1
ATOM 748 C C . TYR A 1 94 ? 16.417 -1.707 -14.616 1.00 70.12 94 TYR A C 1
ATOM 750 O O . TYR A 1 94 ? 17.245 -1.688 -13.707 1.00 70.12 94 TYR A O 1
ATOM 758 N N . PHE A 1 95 ? 16.720 -2.092 -15.856 1.00 68.38 95 PHE A N 1
ATOM 759 C CA . PHE A 1 95 ? 18.039 -2.584 -16.249 1.00 68.38 95 PHE A CA 1
ATOM 760 C C . PHE A 1 95 ? 18.736 -1.557 -17.150 1.00 68.38 95 PHE A C 1
ATOM 762 O O . PHE A 1 95 ? 18.466 -1.500 -18.348 1.00 68.38 95 PHE A O 1
ATOM 769 N N . SER A 1 96 ? 19.629 -0.735 -16.589 1.00 64.00 96 SER A N 1
ATOM 770 C CA . SER A 1 96 ? 20.532 0.122 -17.381 1.00 64.00 96 SER A CA 1
ATOM 771 C C . SER A 1 96 ? 21.842 -0.569 -17.749 1.00 64.00 96 SER A C 1
ATOM 773 O O . SER A 1 96 ? 22.455 -0.210 -18.750 1.00 64.00 96 SER A O 1
ATOM 775 N N . GLU A 1 97 ? 22.268 -1.553 -16.955 1.00 60.62 97 GLU A N 1
ATOM 776 C CA . GLU A 1 97 ? 23.565 -2.219 -17.085 1.00 60.62 97 GLU A CA 1
ATOM 777 C C . GLU A 1 97 ? 23.405 -3.741 -17.030 1.00 60.62 97 GLU A C 1
ATOM 779 O O . GLU A 1 97 ? 22.589 -4.278 -16.278 1.00 60.62 97 GLU A O 1
ATOM 784 N N . SER A 1 98 ? 24.194 -4.452 -17.838 1.00 62.06 98 SER A N 1
ATOM 785 C CA . SER A 1 98 ? 24.097 -5.905 -18.016 1.00 62.06 98 SER A CA 1
ATOM 786 C C . SER A 1 98 ? 24.641 -6.734 -16.849 1.00 62.06 98 SER A C 1
ATOM 788 O O . SER A 1 98 ? 24.668 -7.957 -16.929 1.00 62.06 98 SER A O 1
ATOM 790 N N . GLU A 1 99 ? 25.112 -6.104 -15.778 1.00 62.34 99 GLU A N 1
ATOM 791 C CA . GLU A 1 99 ? 25.639 -6.802 -14.600 1.00 62.34 99 GLU A CA 1
ATOM 792 C C . GLU A 1 99 ? 24.557 -7.133 -13.557 1.00 62.34 99 GLU A C 1
ATOM 794 O O . GLU A 1 99 ? 24.760 -8.006 -12.718 1.00 62.34 99 GLU A O 1
ATOM 799 N N . TYR A 1 100 ? 23.371 -6.521 -13.660 1.00 61.81 100 TYR A N 1
ATOM 800 C CA . TYR A 1 100 ? 22.258 -6.707 -12.717 1.00 61.81 100 TYR A CA 1
ATOM 801 C C . TYR A 1 100 ? 21.192 -7.704 -13.205 1.00 61.81 100 TYR A C 1
ATOM 803 O O . TYR A 1 100 ? 20.062 -7.706 -12.710 1.00 61.81 100 TYR A O 1
ATOM 811 N N . TYR A 1 101 ? 21.523 -8.561 -14.180 1.00 64.38 101 TYR A N 1
ATOM 812 C CA . TYR A 1 101 ? 20.596 -9.589 -14.655 1.00 64.38 101 TYR A CA 1
ATOM 813 C C . TYR A 1 101 ? 20.367 -10.652 -13.578 1.00 64.38 101 TYR A C 1
ATOM 815 O O . TYR A 1 101 ? 21.231 -11.471 -13.272 1.00 64.38 101 TYR A O 1
ATOM 823 N N . THR A 1 102 ? 19.148 -10.686 -13.058 1.00 67.69 102 THR A N 1
ATOM 824 C CA . THR A 1 102 ? 18.590 -11.871 -12.406 1.00 67.69 102 THR A CA 1
ATOM 825 C C . THR A 1 102 ? 17.764 -12.622 -13.448 1.00 67.69 102 THR A C 1
ATOM 827 O O . THR A 1 102 ? 17.054 -12.005 -14.245 1.00 67.69 102 THR A O 1
ATOM 830 N N . SER A 1 103 ? 17.892 -13.953 -13.508 1.00 72.12 103 SER A N 1
ATOM 831 C CA . SER A 1 103 ? 17.052 -14.757 -14.407 1.00 72.12 103 SER A CA 1
ATOM 832 C C . SER A 1 103 ? 15.577 -14.488 -14.078 1.00 72.12 103 SER A C 1
ATOM 834 O O . SER A 1 103 ? 15.235 -14.503 -12.895 1.00 72.12 103 SER A O 1
ATOM 836 N N . PRO A 1 104 ? 14.681 -14.299 -15.066 1.00 70.44 104 PRO A N 1
ATOM 837 C CA . PRO A 1 104 ? 13.249 -14.131 -14.803 1.00 70.44 104 PRO A CA 1
ATOM 838 C C . PRO A 1 104 ? 12.646 -15.253 -13.940 1.00 70.44 104 PRO A C 1
ATOM 840 O O . PRO A 1 104 ? 11.707 -15.018 -13.192 1.00 70.44 104 PRO A O 1
ATOM 843 N N . GLN A 1 105 ? 13.231 -16.455 -13.982 1.00 76.50 105 GLN A N 1
ATOM 844 C CA . GLN A 1 105 ? 12.852 -17.619 -13.164 1.00 76.50 105 GLN A CA 1
ATOM 845 C C . GLN A 1 105 ? 13.070 -17.421 -11.656 1.00 76.50 105 GLN A C 1
ATOM 847 O O . GLN A 1 105 ? 12.612 -18.227 -10.859 1.00 76.50 105 GLN A O 1
ATOM 852 N N . VAL A 1 106 ? 13.797 -16.381 -11.241 1.00 77.25 106 VAL A N 1
ATOM 853 C CA . VAL A 1 106 ? 13.950 -16.044 -9.819 1.00 77.25 106 VAL A CA 1
ATOM 854 C C . VAL A 1 106 ? 12.634 -15.513 -9.239 1.00 77.25 106 VAL A C 1
ATOM 856 O O . VAL A 1 106 ? 12.400 -15.652 -8.041 1.00 77.25 106 VAL A O 1
ATOM 859 N N . PHE A 1 107 ? 11.768 -14.931 -10.075 1.00 72.88 107 PHE A N 1
ATOM 860 C CA . PHE A 1 107 ? 10.537 -14.263 -9.643 1.00 72.88 107 PHE A CA 1
ATOM 861 C C . PHE A 1 107 ? 9.253 -14.866 -10.242 1.00 72.88 107 PHE A C 1
ATOM 863 O O . PHE A 1 107 ? 8.171 -14.344 -9.970 1.00 72.88 107 PHE A O 1
ATOM 870 N N . HIS A 1 108 ? 9.362 -15.929 -11.050 1.00 58.38 108 HIS A N 1
ATOM 871 C CA . HIS A 1 108 ? 8.255 -16.599 -11.745 1.00 58.38 108 HIS A CA 1
ATOM 872 C C . HIS A 1 108 ? 8.140 -18.073 -11.370 1.00 58.38 108 HIS A C 1
ATOM 874 O O . HIS A 1 108 ? 9.189 -18.753 -11.353 1.00 58.38 108 HIS A O 1
#

Foldseek 3Di:
DVLQALQQVLCCQFQVADDALVAQAPVSVVVVVVVVCVQQVDPPVDSDDTDQWRDDDDDDDDDTDGSVNSVVPRDPDRHDDHDRRNNVDDPPDDDPDPVPDDPPVVVD

Organism: Arundo donax (NCBI:txid35708)

Sequence (108 aa):
MATAKTNTMIYQDVFSCVPNDLIHSRVQFRQSFAQLRDKIGHTTIDLGVAQEKLETYQDGDLKGTDPMDRLQLVRGHLVSFPLDFMCQEDLRPYFSESEYYTSPQVFH

Secondary structure (DSSP, 8-state):
-HHHHHHHHHHHHHH--SS-TT--SHHHHHHHHHHHHHHHSS---STTPPPSS-----SS------HHHHHTT--SS--PPPSSTTTTS--SPP-SSTT----GGGT-

pLDDT: mean 76.59, std 19.08, range [36.12, 97.81]

Radius of gyration: 17.46 Å; chains: 1; bounding box: 43×39×38 Å